Protein AF-A0A842TKR6-F1 (afdb_monomer_lite)

Secondary structure (DSSP, 8-state):
--HHHHHHHHHHHTHHHHHH-SSHHHHHHHHHHHHT-EEEEEE--SSS--EEEEEEETTEEEEEEESS-THHHHHHHHHHHHTT--SEEEEEEEES---HHHHHHHHHHHHHHT-EEEEEETTTTEEEEEPPP-

Foldseek 3Di:
DPLVVQLVCQCLVCLLVLLPDPFLLSVLVSSCVSSVWDAQDWDDDPVDDIATFGTDDPQETEQEAEQDDCVVVVVSQCCCCPVVVRHAYEYEYEHCDDDPVNVVVVLVCCQVVVYWYWYAHSPVSDIDTRDHDD

pLDDT: mean 93.04, std 8.37, range [45.38, 98.19]

Structure (mmCIF, N/CA/C/O backbone):
data_AF-A0A842TKR6-F1
#
_entry.id   AF-A0A842TKR6-F1
#
loop_
_atom_site.group_PDB
_atom_site.id
_atom_site.type_symbol
_atom_site.label_atom_id
_atom_site.label_alt_id
_atom_site.label_comp_id
_atom_site.label_asym_id
_atom_site.label_entity_id
_atom_site.label_seq_id
_atom_site.pdbx_PDB_ins_code
_atom_site.Cartn_x
_atom_site.Cartn_y
_atom_site.Cartn_z
_atom_site.occupancy
_atom_site.B_iso_or_equiv
_atom_site.auth_seq_id
_atom_site.auth_comp_id
_atom_site.auth_asym_id
_atom_site.auth_atom_id
_atom_site.pdbx_PDB_model_num
ATOM 1 N N . MET A 1 1 ? -17.762 -9.501 -5.737 1.00 46.72 1 MET A N 1
ATOM 2 C CA . MET A 1 1 ? -16.293 -9.420 -5.811 1.00 46.72 1 MET A CA 1
ATOM 3 C C . MET A 1 1 ? -15.805 -9.002 -4.455 1.00 46.72 1 MET A C 1
ATOM 5 O O . MET A 1 1 ? -16.179 -7.924 -3.994 1.00 46.72 1 MET A O 1
ATOM 9 N N . ASP A 1 2 ? -15.041 -9.873 -3.812 1.00 57.00 2 ASP A N 1
ATOM 10 C CA . ASP A 1 2 ? -14.377 -9.514 -2.570 1.00 57.00 2 ASP A CA 1
ATOM 11 C C . ASP A 1 2 ? -13.485 -8.304 -2.836 1.00 57.00 2 ASP A C 1
ATOM 13 O O . ASP A 1 2 ? -12.808 -8.221 -3.864 1.00 57.00 2 ASP A O 1
ATOM 17 N N . ASN A 1 3 ? -13.493 -7.337 -1.917 1.00 77.38 3 ASN A N 1
ATOM 18 C CA . ASN A 1 3 ? -12.758 -6.081 -2.084 1.00 77.38 3 ASN A CA 1
ATOM 19 C C . ASN A 1 3 ? -11.268 -6.310 -2.410 1.00 77.38 3 ASN A C 1
ATOM 21 O O . ASN A 1 3 ? -10.659 -5.467 -3.059 1.00 77.38 3 ASN A O 1
ATOM 25 N N . VAL A 1 4 ? -10.690 -7.457 -2.029 1.00 86.00 4 VAL A N 1
ATOM 26 C CA . VAL A 1 4 ? -9.300 -7.827 -2.341 1.00 86.00 4 VAL A CA 1
ATOM 27 C C . VAL A 1 4 ? -9.064 -8.094 -3.827 1.00 86.00 4 VAL A C 1
ATOM 29 O O . VAL A 1 4 ? -8.068 -7.607 -4.352 1.00 86.00 4 VAL A O 1
ATOM 32 N N . GLU A 1 5 ? -9.930 -8.847 -4.509 1.00 89.81 5 GLU A N 1
ATOM 33 C CA . GLU A 1 5 ? -9.755 -9.152 -5.940 1.00 89.81 5 GLU A CA 1
ATOM 34 C C . GLU A 1 5 ? -9.770 -7.862 -6.756 1.00 89.81 5 GLU A C 1
ATOM 36 O O . GLU A 1 5 ? -8.864 -7.606 -7.543 1.00 89.81 5 GLU A O 1
ATOM 41 N N . LYS A 1 6 ? -10.716 -6.972 -6.439 1.00 91.75 6 LYS A N 1
ATOM 42 C CA . LYS A 1 6 ? -10.791 -5.640 -7.042 1.00 91.75 6 LYS A CA 1
ATOM 43 C C . LYS A 1 6 ? -9.505 -4.830 -6.822 1.00 91.75 6 LYS A C 1
ATOM 45 O O . LYS A 1 6 ? -9.052 -4.147 -7.737 1.00 91.75 6 LYS A O 1
ATOM 50 N N . ILE A 1 7 ? -8.910 -4.884 -5.625 1.00 94.00 7 ILE A N 1
ATOM 51 C CA . ILE A 1 7 ? -7.628 -4.215 -5.342 1.00 94.00 7 ILE A CA 1
ATOM 52 C C . ILE A 1 7 ? -6.506 -4.819 -6.185 1.00 94.00 7 ILE A C 1
ATOM 54 O O . ILE A 1 7 ? -5.715 -4.069 -6.751 1.00 94.00 7 ILE A O 1
ATOM 58 N N . ILE A 1 8 ? -6.437 -6.149 -6.282 1.00 93.38 8 ILE A N 1
ATOM 59 C CA . ILE A 1 8 ? -5.436 -6.846 -7.096 1.00 93.38 8 ILE A CA 1
ATOM 60 C C . ILE A 1 8 ? -5.565 -6.421 -8.560 1.00 93.38 8 ILE A C 1
ATOM 62 O O . ILE A 1 8 ? -4.570 -6.006 -9.152 1.00 93.38 8 ILE A O 1
ATOM 66 N N . ASP A 1 9 ? -6.776 -6.452 -9.114 1.00 95.06 9 ASP A N 1
ATOM 67 C CA . ASP A 1 9 ? -7.046 -6.093 -10.506 1.00 95.06 9 ASP A CA 1
ATOM 68 C C . ASP A 1 9 ? -6.668 -4.643 -10.800 1.00 95.06 9 ASP A C 1
ATOM 70 O O . ASP A 1 9 ? -6.004 -4.357 -11.799 1.00 95.06 9 ASP A O 1
ATOM 74 N N . ILE A 1 10 ? -7.024 -3.718 -9.905 1.00 95.94 10 ILE A N 1
ATOM 75 C CA . ILE A 1 10 ? -6.659 -2.304 -10.026 1.00 95.94 10 ILE A CA 1
ATOM 76 C C . ILE A 1 10 ? -5.145 -2.124 -9.932 1.00 95.94 10 ILE A C 1
ATOM 78 O O . ILE A 1 10 ? -4.563 -1.414 -10.749 1.00 95.94 10 ILE A O 1
ATOM 82 N N . ILE A 1 11 ? -4.479 -2.767 -8.967 1.00 96.19 11 ILE A N 1
ATOM 83 C CA . ILE A 1 11 ? -3.031 -2.610 -8.817 1.00 96.19 11 ILE A CA 1
ATOM 84 C C . ILE A 1 11 ? -2.305 -3.174 -10.043 1.00 96.19 11 ILE A C 1
ATOM 86 O O . ILE A 1 11 ? -1.375 -2.548 -10.550 1.00 96.19 11 ILE A O 1
ATOM 90 N N . ASN A 1 12 ? -2.738 -4.338 -10.525 1.00 95.38 12 ASN A N 1
ATOM 91 C CA . ASN A 1 12 ? -2.134 -5.027 -11.656 1.00 95.38 12 ASN A CA 1
ATOM 92 C C . ASN A 1 12 ? -2.360 -4.278 -12.980 1.00 95.38 12 ASN A C 1
ATOM 94 O O . ASN A 1 12 ? -1.417 -4.095 -13.747 1.00 95.38 12 ASN A O 1
ATOM 98 N N . SER A 1 13 ? -3.577 -3.783 -13.226 1.00 96.44 13 SER A N 1
ATOM 99 C CA . SER A 1 13 ? -3.903 -2.997 -14.430 1.00 96.44 13 SER A CA 1
ATOM 100 C C . SER A 1 13 ? -3.256 -1.606 -14.449 1.00 96.44 13 SER A C 1
ATOM 102 O O . SER A 1 13 ? -3.054 -1.043 -15.522 1.00 96.44 13 SER A O 1
ATOM 104 N N . SER A 1 14 ? -2.865 -1.071 -13.288 1.00 97.31 14 SER A N 1
ATOM 105 C CA . SER A 1 14 ? -2.233 0.250 -13.152 1.00 97.31 14 SER A CA 1
ATOM 106 C C . SER A 1 14 ? -0.706 0.218 -13.024 1.00 97.31 14 SER A C 1
ATOM 108 O O . SER A 1 14 ? -0.101 1.258 -12.753 1.00 97.31 14 SER A O 1
ATOM 110 N N . VAL A 1 15 ? -0.052 -0.935 -13.219 1.00 97.56 15 VAL A N 1
ATOM 111 C CA . VAL A 1 15 ? 1.409 -1.084 -13.054 1.00 97.56 15 VAL A CA 1
ATOM 112 C C . VAL A 1 15 ? 2.198 -0.031 -13.834 1.00 97.56 15 VAL A C 1
ATOM 114 O O . VAL A 1 15 ? 3.090 0.604 -13.263 1.00 97.56 15 VAL A O 1
ATOM 117 N N . ASP A 1 16 ? 1.863 0.186 -15.106 1.00 97.19 16 ASP A N 1
ATOM 118 C CA . ASP A 1 16 ? 2.570 1.151 -15.953 1.00 97.19 16 ASP A CA 1
ATOM 119 C C . ASP A 1 16 ? 2.421 2.581 -15.429 1.00 97.19 16 ASP A C 1
ATOM 121 O O . ASP A 1 16 ? 3.414 3.296 -15.269 1.00 97.19 16 ASP A O 1
ATOM 125 N N . LEU A 1 17 ? 1.203 2.951 -15.037 1.00 97.06 17 LEU A N 1
ATOM 126 C CA . LEU A 1 17 ? 0.899 4.261 -14.474 1.00 97.06 17 LEU A CA 1
ATOM 127 C C . LEU A 1 17 ? 1.637 4.499 -13.142 1.00 97.06 17 LEU A C 1
ATOM 129 O O . LEU A 1 17 ? 2.182 5.579 -12.904 1.00 97.06 17 LEU A O 1
ATOM 133 N N . PHE A 1 18 ? 1.723 3.489 -12.270 1.00 97.94 18 PHE A N 1
ATOM 134 C CA . PHE A 1 18 ? 2.500 3.593 -11.030 1.00 97.94 18 PHE A CA 1
ATOM 135 C C . PHE A 1 18 ? 4.002 3.693 -11.279 1.00 97.94 18 PHE A C 1
ATOM 137 O O . PHE A 1 18 ? 4.707 4.370 -10.527 1.00 97.94 18 PHE A O 1
ATOM 144 N N . CYS A 1 19 ? 4.513 3.050 -12.331 1.00 97.31 19 CYS A N 1
ATOM 145 C CA . CYS A 1 19 ? 5.921 3.162 -12.696 1.00 97.31 19 CYS A CA 1
ATOM 146 C C . CYS A 1 19 ? 6.287 4.585 -13.139 1.00 97.31 19 CYS A C 1
ATOM 148 O O . CYS A 1 19 ? 7.416 5.016 -12.893 1.00 97.31 19 CYS A O 1
ATOM 150 N N . GLU A 1 20 ? 5.339 5.328 -13.708 1.00 96.94 20 GLU A N 1
ATOM 151 C CA . GLU A 1 20 ? 5.492 6.725 -14.138 1.00 96.94 20 GLU A CA 1
ATOM 152 C C . GLU A 1 20 ? 5.311 7.744 -13.003 1.00 96.94 20 GLU A C 1
ATOM 154 O O . GLU A 1 20 ? 5.726 8.901 -13.120 1.00 96.94 20 GLU A O 1
ATOM 159 N N . CYS A 1 21 ? 4.755 7.320 -11.866 1.00 97.81 21 CYS A N 1
ATOM 160 C CA . CYS A 1 21 ? 4.607 8.179 -10.700 1.00 97.81 21 CYS A CA 1
ATOM 161 C C . CYS A 1 21 ? 5.967 8.639 -10.148 1.00 97.81 21 CYS A C 1
ATOM 163 O O . CYS A 1 21 ? 6.951 7.898 -10.099 1.00 97.81 21 CYS A O 1
ATOM 165 N N . LYS A 1 22 ? 6.002 9.885 -9.676 1.00 96.25 22 LYS A N 1
ATOM 166 C CA . LYS A 1 22 ? 7.157 10.555 -9.067 1.00 96.25 22 LYS A CA 1
ATOM 167 C C . LYS A 1 22 ? 7.168 10.452 -7.539 1.00 96.25 22 LYS A C 1
ATOM 169 O O . LYS A 1 22 ? 8.188 10.771 -6.932 1.00 96.25 22 LYS A O 1
ATOM 174 N N . GLY A 1 23 ? 6.077 9.999 -6.917 1.00 96.62 23 GLY A N 1
ATOM 175 C CA . GLY A 1 23 ? 5.993 9.839 -5.464 1.00 96.62 23 GLY A CA 1
ATOM 176 C C . GLY A 1 23 ? 4.686 9.227 -4.957 1.00 96.62 23 GLY A C 1
ATOM 177 O O . GLY A 1 23 ? 3.741 9.025 -5.722 1.00 96.62 23 GLY A O 1
ATOM 178 N N . GLU A 1 24 ? 4.636 8.990 -3.640 1.00 96.88 24 GLU A N 1
ATOM 179 C CA . GLU A 1 24 ? 3.517 8.352 -2.912 1.00 96.88 24 GLU A CA 1
ATOM 180 C C . GLU A 1 24 ? 2.188 9.063 -3.189 1.00 96.88 24 GLU A C 1
ATOM 182 O O . GLU A 1 24 ? 1.201 8.421 -3.530 1.00 96.88 24 GLU A O 1
ATOM 187 N N . LYS A 1 25 ? 2.190 10.404 -3.174 1.00 97.81 25 LYS A N 1
ATOM 188 C CA . LYS A 1 25 ? 1.002 11.242 -3.405 1.00 97.81 25 LYS A CA 1
ATOM 189 C C . LYS A 1 25 ? 0.261 10.928 -4.709 1.00 97.81 25 LYS A C 1
ATOM 191 O O . LYS A 1 25 ? -0.967 10.951 -4.727 1.00 97.81 25 LYS A O 1
ATOM 196 N N . GLN A 1 26 ? 0.978 10.641 -5.796 1.00 98.19 26 GLN A N 1
ATOM 197 C CA . GLN A 1 26 ? 0.340 10.314 -7.076 1.00 98.19 26 GLN A CA 1
ATOM 198 C C . GLN A 1 26 ? -0.283 8.918 -7.043 1.00 98.19 26 GLN A C 1
ATOM 200 O O . GLN A 1 26 ? -1.432 8.762 -7.446 1.00 98.19 26 GLN A O 1
ATOM 205 N N . ILE A 1 27 ? 0.437 7.939 -6.490 1.00 98.19 27 ILE A N 1
ATOM 206 C CA . ILE A 1 27 ? -0.033 6.555 -6.350 1.00 98.19 27 ILE A CA 1
ATOM 207 C C . ILE A 1 27 ? -1.284 6.505 -5.462 1.00 98.19 27 ILE A C 1
ATOM 209 O O . ILE A 1 27 ? -2.282 5.905 -5.850 1.00 98.19 27 ILE A O 1
ATOM 213 N N . GLN A 1 28 ? -1.258 7.205 -4.324 1.00 98.12 28 GLN A N 1
ATOM 214 C CA . GLN A 1 28 ? -2.394 7.371 -3.411 1.00 98.12 28 GLN A CA 1
ATOM 215 C C . GLN A 1 28 ? -3.640 7.882 -4.147 1.00 98.12 28 GLN A C 1
ATOM 217 O O . GLN A 1 28 ? -4.710 7.287 -4.050 1.00 98.12 28 GLN A O 1
ATOM 222 N N . ASN A 1 29 ? -3.498 8.959 -4.928 1.00 98.19 29 ASN A N 1
ATOM 223 C CA . ASN A 1 29 ? -4.617 9.562 -5.654 1.00 98.19 29 ASN A CA 1
ATOM 224 C C . ASN A 1 29 ? -5.165 8.6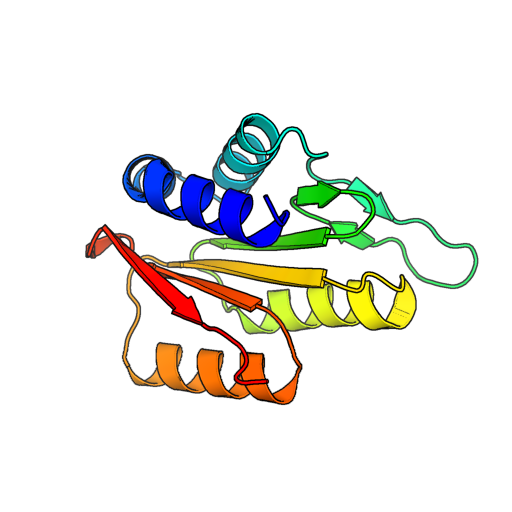39 -6.759 1.00 98.19 29 ASN A C 1
ATOM 226 O O . ASN A 1 29 ? -6.377 8.576 -6.953 1.00 98.19 29 ASN A O 1
ATOM 230 N N . ILE A 1 30 ? -4.290 7.932 -7.486 1.00 97.75 30 ILE A N 1
ATOM 231 C CA . ILE A 1 30 ? -4.693 6.972 -8.526 1.00 97.75 30 ILE A CA 1
ATOM 232 C C . ILE A 1 30 ? -5.499 5.835 -7.899 1.00 97.75 30 ILE A C 1
ATOM 234 O O . ILE A 1 30 ? -6.613 5.563 -8.344 1.00 97.75 30 ILE A O 1
ATOM 238 N N . LEU A 1 31 ? -4.966 5.217 -6.841 1.00 97.25 31 LEU A N 1
ATOM 239 C CA . LEU A 1 31 ? -5.629 4.108 -6.160 1.00 97.25 31 LEU A CA 1
ATOM 240 C C . LEU A 1 31 ? -6.965 4.528 -5.563 1.00 97.25 31 LEU A C 1
ATOM 242 O O . LEU A 1 31 ? -7.967 3.868 -5.813 1.00 97.25 31 LEU A O 1
ATOM 246 N N . SER A 1 32 ? -7.001 5.646 -4.838 1.00 96.94 32 SER A N 1
ATOM 247 C CA . SER A 1 32 ? -8.241 6.195 -4.284 1.00 96.94 32 SER A CA 1
ATOM 248 C C . SER A 1 32 ? -9.302 6.400 -5.367 1.00 96.94 32 SER A C 1
ATOM 250 O O . SER A 1 32 ? -10.430 5.932 -5.207 1.00 96.94 32 SER A O 1
ATOM 252 N N . ARG A 1 33 ? -8.939 7.004 -6.507 1.00 96.88 33 ARG A N 1
ATOM 253 C CA . ARG A 1 33 ? -9.874 7.239 -7.615 1.00 96.88 33 ARG A CA 1
ATOM 254 C C . ARG A 1 33 ? -10.376 5.940 -8.246 1.00 96.88 33 ARG A C 1
ATOM 256 O O . ARG A 1 33 ? -11.562 5.840 -8.535 1.00 96.88 33 ARG A O 1
ATOM 263 N N . GLN A 1 34 ? -9.500 4.963 -8.472 1.00 95.81 34 GLN A N 1
ATOM 264 C CA . GLN A 1 34 ? -9.878 3.689 -9.095 1.00 95.81 34 GLN A CA 1
ATOM 265 C C . GLN A 1 34 ? -10.704 2.801 -8.154 1.00 95.81 34 GLN A C 1
ATOM 267 O O . GLN A 1 34 ? -11.613 2.096 -8.593 1.00 95.81 34 GLN A O 1
ATOM 272 N N . LEU A 1 35 ? -10.419 2.850 -6.852 1.00 94.69 35 LEU A N 1
ATOM 273 C CA . LEU A 1 35 ? -11.138 2.081 -5.840 1.00 94.69 35 LEU A CA 1
ATOM 274 C C . LEU A 1 35 ? -12.456 2.744 -5.415 1.00 94.69 35 LEU A C 1
ATOM 276 O O . LEU A 1 35 ? -13.375 2.030 -5.005 1.00 94.69 35 LEU A O 1
ATOM 280 N N . GLY A 1 36 ? -12.558 4.072 -5.541 1.00 95.44 36 GLY A N 1
ATOM 281 C CA . GLY A 1 36 ? -13.636 4.878 -4.963 1.00 95.44 36 GLY A CA 1
ATOM 282 C C . GLY A 1 36 ? -13.483 5.046 -3.449 1.00 95.44 36 GLY A C 1
ATOM 283 O O . GLY A 1 36 ? -14.474 5.024 -2.727 1.00 95.44 36 GLY A O 1
ATOM 284 N N . TRP A 1 37 ? -12.243 5.098 -2.958 1.00 96.25 37 TRP A N 1
ATOM 285 C CA . TRP A 1 37 ? -11.898 5.119 -1.531 1.00 96.25 37 TRP A CA 1
ATOM 286 C C . TRP A 1 37 ? -11.377 6.489 -1.109 1.00 96.25 37 TRP A C 1
ATOM 288 O O . TRP A 1 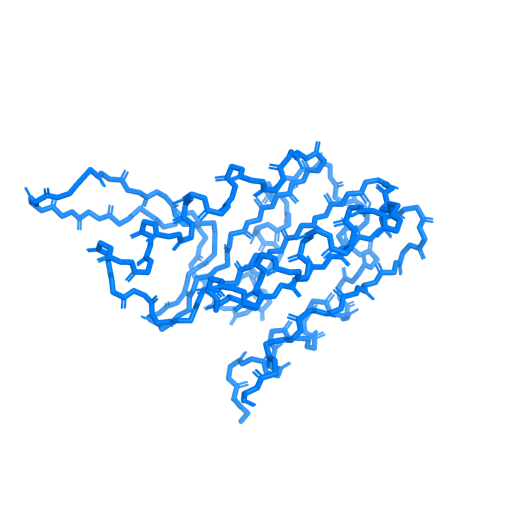37 ? -10.933 7.278 -1.942 1.00 96.25 37 TRP A O 1
ATOM 298 N N . GLU A 1 38 ? -11.389 6.766 0.190 1.00 96.62 38 GLU A N 1
ATOM 299 C CA . GLU A 1 38 ? -10.834 8.004 0.733 1.00 96.62 38 GLU A CA 1
ATOM 300 C C . GLU A 1 38 ? -9.301 7.987 0.649 1.00 96.62 38 GLU A C 1
ATOM 302 O O . GLU A 1 38 ? -8.672 6.934 0.768 1.00 96.62 38 GLU A O 1
ATOM 307 N N . VAL A 1 39 ? -8.693 9.156 0.443 1.00 97.44 39 VAL A N 1
ATOM 308 C CA . VAL A 1 39 ? -7.236 9.337 0.359 1.00 97.44 39 VAL A CA 1
ATOM 309 C C . VAL A 1 39 ? -6.753 10.209 1.513 1.00 97.44 39 VAL A C 1
ATOM 311 O O . VAL A 1 39 ? -7.385 11.224 1.797 1.00 97.44 39 VAL A O 1
ATOM 314 N N . ARG A 1 40 ? -5.631 9.845 2.150 1.00 95.69 40 ARG A N 1
ATOM 315 C CA . ARG A 1 40 ? -5.042 10.552 3.310 1.00 95.69 40 ARG A CA 1
ATOM 316 C C . ARG A 1 40 ? -6.065 10.817 4.418 1.00 95.69 40 ARG A C 1
ATOM 318 O O . ARG A 1 40 ? -6.238 11.947 4.871 1.00 95.69 40 ARG A O 1
ATOM 325 N N . ARG A 1 41 ? -6.791 9.775 4.823 1.00 95.38 41 ARG A N 1
ATOM 326 C CA . ARG A 1 41 ? -7.764 9.880 5.912 1.00 95.38 41 ARG A CA 1
ATOM 327 C C . ARG A 1 41 ? -7.028 9.911 7.245 1.00 95.38 41 ARG A C 1
ATOM 329 O O . ARG A 1 41 ? -6.294 8.979 7.557 1.00 95.38 41 ARG A O 1
ATOM 336 N N . THR A 1 42 ? -7.291 10.921 8.063 1.00 96.12 42 THR A N 1
ATOM 337 C CA . THR A 1 42 ? -6.821 10.946 9.452 1.00 96.12 42 THR A CA 1
ATOM 338 C C . THR A 1 42 ? -7.812 10.218 10.347 1.00 96.12 42 THR A C 1
ATOM 340 O O . THR A 1 42 ? -8.985 10.584 10.420 1.00 96.12 42 THR A O 1
ATOM 343 N N . LEU A 1 43 ? -7.345 9.185 11.038 1.00 93.62 43 LEU A N 1
ATOM 344 C CA . LEU A 1 43 ? -8.069 8.569 12.135 1.00 93.62 43 LEU A CA 1
ATOM 345 C C . LEU A 1 43 ? -7.811 9.337 13.424 1.00 93.62 43 LEU A C 1
A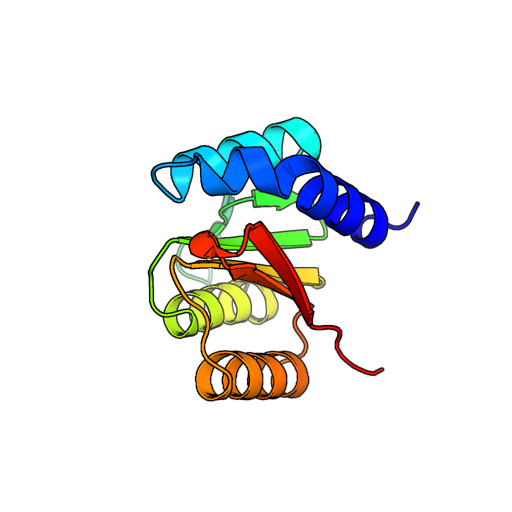TOM 347 O O . LEU A 1 43 ? -6.668 9.633 13.777 1.00 93.62 43 LEU A O 1
ATOM 351 N N . GLU A 1 44 ? -8.890 9.614 14.142 1.00 95.19 44 GLU A N 1
ATOM 352 C CA . GLU A 1 44 ? -8.865 10.318 15.416 1.00 95.19 44 GLU A CA 1
ATOM 353 C C . GLU A 1 44 ? -9.435 9.423 16.515 1.00 95.19 44 GLU A C 1
ATOM 355 O O . GLU A 1 44 ? -10.272 8.555 16.270 1.00 95.19 44 GLU A O 1
ATOM 360 N N . SER A 1 45 ? -8.919 9.595 17.726 1.00 94.25 45 SER A N 1
ATOM 361 C CA . SER A 1 45 ? -9.336 8.867 18.919 1.00 94.25 45 SER A CA 1
ATOM 362 C C . SER A 1 45 ? -9.076 9.748 20.131 1.00 94.25 45 SER A C 1
ATOM 364 O O . SER A 1 45 ? -8.100 10.495 20.154 1.00 94.25 45 SER A O 1
ATOM 366 N N . GLU A 1 46 ? -9.915 9.631 21.155 1.00 96.00 46 GLU A N 1
ATOM 367 C CA . GLU A 1 46 ? -9.659 10.260 22.455 1.00 96.00 46 GLU A CA 1
ATOM 368 C C . GLU A 1 46 ? -8.504 9.574 23.204 1.00 96.00 46 GLU A C 1
ATOM 370 O O . GLU A 1 46 ? -7.860 10.182 24.054 1.00 96.00 46 GLU A O 1
ATOM 375 N N . LYS A 1 47 ? -8.222 8.303 22.883 1.00 96.62 47 LYS A N 1
ATOM 376 C CA . LYS A 1 47 ? -7.250 7.456 23.591 1.00 96.62 47 LYS A CA 1
ATOM 377 C C . LYS A 1 47 ? -5.898 7.341 22.883 1.00 96.62 47 LYS A C 1
ATOM 379 O O . LYS A 1 47 ? -4.886 7.103 23.539 1.00 96.62 47 LYS A O 1
ATOM 384 N N . TYR A 1 48 ? -5.877 7.451 21.556 1.00 95.25 48 TYR A N 1
ATOM 385 C CA . TYR A 1 48 ? -4.703 7.171 20.723 1.00 95.25 48 TYR A CA 1
ATOM 386 C C . TYR A 1 48 ? -4.305 8.388 19.878 1.00 95.25 48 TYR A C 1
ATOM 388 O O . TYR A 1 48 ? -5.172 9.182 19.510 1.00 95.25 48 TYR A O 1
ATOM 396 N N . PRO A 1 49 ? -3.008 8.551 19.550 1.00 91.25 49 PRO A N 1
ATOM 397 C CA . PRO A 1 49 ? -2.553 9.656 18.711 1.00 91.25 49 PRO A CA 1
ATOM 398 C C . PRO A 1 49 ? -3.139 9.557 17.304 1.00 91.25 49 PRO A C 1
ATOM 400 O O . PRO A 1 49 ? -3.315 8.455 16.797 1.00 91.25 49 PRO A O 1
ATOM 403 N N . LYS A 1 50 ? -3.363 10.705 16.652 1.00 94.75 50 LYS A N 1
ATOM 404 C CA . LYS A 1 50 ? -3.871 10.763 15.273 1.00 94.75 50 LYS A CA 1
ATOM 405 C C . LYS A 1 50 ? -2.968 9.997 14.306 1.00 94.75 50 LYS A C 1
ATOM 407 O O . LYS A 1 50 ? -1.743 10.107 14.375 1.00 94.75 50 LYS A O 1
ATOM 412 N N . VAL A 1 51 ? -3.580 9.274 13.372 1.00 93.81 51 VAL A N 1
ATOM 413 C CA . VAL A 1 51 ? -2.874 8.462 12.369 1.00 93.81 51 VAL A CA 1
ATOM 414 C C . VAL A 1 51 ? -3.445 8.747 10.994 1.00 93.81 51 VAL A C 1
ATOM 416 O O . VAL A 1 51 ? -4.643 8.599 10.782 1.00 93.81 51 VAL A O 1
ATOM 419 N N . GLU A 1 52 ? -2.591 9.128 10.051 1.00 95.56 52 GLU A N 1
ATOM 420 C CA . GLU A 1 52 ? -2.975 9.239 8.644 1.00 95.56 52 GLU A CA 1
ATOM 421 C C . GLU A 1 52 ? -2.909 7.865 7.965 1.00 95.56 52 GLU A C 1
ATOM 423 O O . GLU A 1 52 ? -1.961 7.102 8.170 1.00 95.56 52 GLU A O 1
ATOM 428 N N . ILE A 1 53 ? -3.926 7.566 7.159 1.00 95.56 53 ILE A N 1
ATOM 429 C CA . ILE A 1 53 ? -4.004 6.403 6.281 1.00 95.56 53 ILE A CA 1
ATOM 430 C C . ILE A 1 53 ? -3.996 6.880 4.838 1.00 95.56 53 ILE A C 1
ATOM 432 O O . ILE A 1 53 ? -4.857 7.654 4.419 1.00 95.56 53 ILE A O 1
ATOM 436 N N . ASP A 1 54 ? -3.061 6.346 4.064 1.00 97.56 54 ASP A N 1
ATOM 437 C CA . ASP A 1 54 ? -2.844 6.699 2.667 1.00 97.56 54 ASP A CA 1
ATOM 438 C C . ASP A 1 54 ? -4.083 6.502 1.782 1.00 97.56 54 ASP A C 1
ATOM 440 O O . ASP A 1 54 ? -4.492 7.438 1.089 1.00 97.56 54 ASP A O 1
ATOM 444 N N . VAL A 1 55 ? -4.689 5.310 1.806 1.00 97.62 55 VAL A N 1
ATOM 445 C CA . VAL A 1 55 ? -5.966 5.019 1.133 1.00 97.62 55 VAL A CA 1
ATOM 446 C C . VAL A 1 55 ? -6.830 4.145 2.039 1.00 97.62 55 VAL A C 1
ATOM 448 O O . VAL A 1 55 ? -6.360 3.128 2.551 1.00 97.62 55 VAL A O 1
ATOM 451 N N . PHE A 1 56 ? -8.090 4.526 2.238 1.00 96.31 56 PHE A N 1
ATOM 452 C CA . PHE A 1 56 ? -8.955 3.914 3.244 1.00 96.31 56 PHE A CA 1
ATOM 453 C C . PHE A 1 56 ? -10.385 3.686 2.755 1.00 96.31 56 PHE A C 1
ATOM 455 O O . PHE A 1 56 ? -11.005 4.555 2.139 1.00 96.31 56 PHE A O 1
ATOM 462 N N . ASN A 1 57 ? -10.943 2.541 3.137 1.00 92.88 57 ASN A N 1
ATOM 463 C CA . ASN A 1 57 ? -12.381 2.362 3.273 1.00 92.88 57 ASN A CA 1
ATOM 464 C C . ASN A 1 57 ? -12.691 1.717 4.630 1.00 92.88 57 ASN A C 1
ATOM 466 O O . ASN A 1 57 ? -11.794 1.217 5.298 1.00 92.88 57 ASN A O 1
ATOM 470 N N . LYS A 1 58 ? -13.975 1.660 4.999 1.00 87.31 58 LYS A N 1
ATOM 471 C CA . LYS A 1 58 ? -14.464 1.138 6.288 1.00 87.31 58 LYS A CA 1
ATOM 472 C C . LYS A 1 58 ? -13.735 -0.114 6.816 1.00 87.31 58 LYS A C 1
ATOM 474 O O . LYS A 1 58 ? -13.530 -0.200 8.020 1.00 87.31 58 LYS A O 1
ATOM 479 N N . ASN A 1 59 ? -13.353 -1.050 5.942 1.00 88.75 59 ASN A N 1
ATOM 480 C CA . ASN A 1 59 ? -12.792 -2.347 6.331 1.00 88.75 59 ASN A CA 1
ATOM 481 C C . ASN A 1 59 ? -11.328 -2.546 5.905 1.00 88.75 59 ASN A C 1
ATOM 483 O O . ASN A 1 59 ? -10.723 -3.539 6.313 1.00 88.75 59 ASN A O 1
ATOM 487 N N . TYR A 1 60 ? -10.778 -1.661 5.070 1.00 94.69 60 TYR A N 1
ATOM 488 C CA . TYR A 1 60 ? -9.468 -1.810 4.443 1.00 94.69 60 TYR A CA 1
ATOM 489 C C . TYR A 1 60 ? -8.632 -0.543 4.568 1.00 94.69 60 TYR A C 1
ATOM 491 O O . TYR A 1 60 ? -9.104 0.564 4.302 1.00 94.69 60 TYR A O 1
ATOM 499 N N . SER A 1 61 ? -7.346 -0.728 4.835 1.00 95.88 61 SER A N 1
ATOM 500 C CA . SER A 1 61 ? -6.341 0.311 4.653 1.00 95.88 61 SER A CA 1
ATOM 501 C C . SER A 1 61 ? -5.232 -0.155 3.722 1.00 95.88 61 SER A C 1
ATOM 503 O O . SER A 1 61 ? -4.807 -1.312 3.747 1.00 95.88 61 SER A O 1
ATOM 505 N N . ILE A 1 62 ? -4.760 0.763 2.884 1.00 97.12 62 ILE A N 1
ATOM 506 C CA . ILE A 1 62 ? -3.585 0.568 2.041 1.00 97.12 62 ILE A CA 1
ATOM 507 C C . ILE A 1 62 ? -2.569 1.620 2.449 1.00 97.12 62 ILE A C 1
ATOM 509 O O . ILE A 1 62 ? -2.806 2.807 2.249 1.00 97.12 62 ILE A O 1
ATOM 513 N N . GLU A 1 63 ? -1.442 1.174 2.989 1.00 97.56 63 GLU A N 1
ATOM 514 C CA . GLU A 1 63 ? -0.261 1.997 3.225 1.00 97.56 63 GLU A CA 1
ATOM 515 C C . GLU A 1 63 ? 0.651 1.925 2.002 1.00 97.56 63 GLU A C 1
ATOM 517 O O . GLU A 1 63 ? 0.943 0.831 1.506 1.00 97.56 63 GLU A O 1
ATOM 522 N N . ILE A 1 64 ? 1.123 3.070 1.509 1.00 97.88 64 ILE A N 1
ATOM 523 C CA . ILE A 1 64 ? 1.959 3.135 0.315 1.00 97.88 64 ILE A CA 1
ATOM 524 C C . ILE A 1 64 ? 3.359 3.587 0.705 1.00 97.88 64 ILE A C 1
ATOM 526 O O . ILE A 1 64 ? 3.566 4.543 1.449 1.00 97.88 64 ILE A O 1
ATOM 530 N N . LYS A 1 65 ? 4.360 2.893 0.165 1.00 96.81 65 LYS A N 1
ATOM 531 C CA . LYS A 1 65 ? 5.757 3.323 0.244 1.00 96.81 65 LYS A CA 1
ATOM 532 C C . LYS A 1 65 ? 6.320 3.484 -1.154 1.00 96.81 65 LYS A C 1
ATOM 534 O O . LYS A 1 65 ? 6.144 2.607 -1.992 1.00 96.81 65 LYS A O 1
ATOM 539 N N . TYR A 1 66 ? 7.005 4.590 -1.417 1.00 96.81 66 TYR A N 1
ATOM 540 C CA . TYR A 1 66 ? 7.667 4.844 -2.698 1.00 96.81 66 TYR A CA 1
ATOM 541 C C . TYR A 1 66 ? 9.157 5.080 -2.482 1.00 96.81 66 TYR A C 1
ATOM 543 O O . TYR A 1 66 ? 9.548 6.076 -1.877 1.00 96.81 66 TYR A O 1
ATOM 551 N N . ASN A 1 67 ? 9.999 4.177 -2.994 1.00 93.75 67 ASN A N 1
ATOM 552 C CA . ASN A 1 67 ? 11.463 4.234 -2.872 1.00 93.75 67 ASN A CA 1
ATOM 553 C C . ASN A 1 67 ? 11.963 4.460 -1.431 1.00 93.75 67 ASN A C 1
ATOM 555 O O . ASN A 1 67 ? 13.020 5.050 -1.206 1.00 93.75 67 ASN A O 1
ATOM 559 N N . ARG A 1 68 ? 11.191 3.999 -0.443 1.00 88.94 68 ARG A N 1
ATOM 560 C CA . ARG A 1 68 ? 11.478 4.129 0.988 1.00 88.94 68 ARG A CA 1
ATOM 561 C C . ARG A 1 68 ? 11.637 2.752 1.616 1.00 88.94 68 ARG A C 1
ATOM 563 O O . ARG A 1 68 ? 11.273 1.731 1.046 1.00 88.94 68 ARG A O 1
ATOM 570 N N . LYS A 1 69 ? 12.199 2.699 2.823 1.00 87.75 69 LYS A N 1
ATOM 571 C CA . LYS A 1 69 ? 12.261 1.444 3.581 1.00 87.75 69 LYS A CA 1
ATOM 572 C C . LYS A 1 69 ? 10.842 1.040 3.994 1.00 87.75 69 LYS A C 1
ATOM 574 O O . LYS A 1 69 ? 10.160 1.812 4.654 1.00 87.75 69 LYS A O 1
ATOM 579 N N . TYR A 1 70 ? 10.424 -0.176 3.661 1.00 85.50 70 TYR A N 1
ATOM 580 C CA . TYR A 1 70 ? 9.078 -0.678 3.966 1.00 85.50 70 TYR A CA 1
ATOM 581 C C . TYR A 1 70 ? 8.799 -0.862 5.466 1.00 85.50 70 TYR A C 1
ATOM 583 O O . TYR A 1 70 ? 7.644 -0.808 5.872 1.00 85.50 70 TYR A O 1
ATOM 591 N N . TYR A 1 71 ? 9.838 -1.029 6.297 1.00 85.50 71 TYR A N 1
ATOM 592 C CA . TYR A 1 71 ? 9.689 -1.207 7.747 1.00 85.50 71 TYR A CA 1
ATOM 593 C C . TYR A 1 71 ? 8.966 -0.035 8.427 1.00 85.50 71 TYR A C 1
ATOM 595 O O . TYR A 1 71 ? 8.273 -0.244 9.415 1.00 85.50 71 TYR A O 1
ATOM 603 N N . SER A 1 72 ? 9.077 1.191 7.893 1.00 84.75 72 SER A N 1
ATOM 604 C CA . SER A 1 72 ? 8.310 2.324 8.426 1.00 84.75 72 SER A CA 1
ATOM 605 C C . SER A 1 72 ? 6.812 2.188 8.145 1.00 84.75 72 SER A C 1
ATOM 607 O O . SER A 1 72 ? 6.004 2.529 9.003 1.00 84.75 72 SER A O 1
ATOM 609 N N . GLY A 1 73 ? 6.444 1.633 6.986 1.00 88.69 73 GLY A N 1
ATOM 610 C CA . GLY A 1 73 ? 5.053 1.333 6.645 1.00 88.69 73 GLY A CA 1
ATOM 611 C C . GLY A 1 73 ? 4.460 0.229 7.513 1.00 88.69 73 GLY A C 1
ATOM 612 O O . GLY A 1 73 ? 3.295 0.306 7.881 1.00 88.69 73 GLY A O 1
ATOM 613 N N . ILE A 1 74 ? 5.270 -0.755 7.921 1.00 91.81 74 ILE A N 1
ATOM 614 C CA . ILE A 1 74 ? 4.822 -1.814 8.838 1.00 91.81 74 ILE A CA 1
ATOM 615 C C . ILE A 1 74 ? 4.330 -1.218 10.161 1.00 91.81 74 ILE A C 1
ATOM 617 O O . ILE A 1 74 ? 3.249 -1.576 10.617 1.00 91.81 74 ILE A O 1
ATOM 621 N N . ASN A 1 75 ? 5.070 -0.275 10.751 1.00 91.56 75 ASN A N 1
ATOM 622 C CA . ASN A 1 75 ? 4.654 0.354 12.008 1.00 91.56 75 ASN A CA 1
ATOM 623 C C . ASN A 1 75 ? 3.298 1.068 11.873 1.00 91.56 75 ASN A C 1
ATOM 625 O O . ASN A 1 75 ? 2.460 0.953 12.764 1.00 91.56 75 ASN A O 1
ATOM 629 N N . GLN A 1 76 ? 3.058 1.758 10.753 1.00 92.62 76 GLN A N 1
ATOM 630 C CA . GLN A 1 76 ? 1.770 2.409 10.488 1.00 92.62 76 GLN A CA 1
ATOM 631 C C . GLN A 1 76 ? 0.637 1.387 10.347 1.00 92.62 76 GLN A C 1
ATOM 633 O O . GLN A 1 76 ? -0.415 1.564 10.956 1.00 92.62 76 GLN A O 1
ATOM 638 N N . LEU A 1 77 ? 0.864 0.282 9.631 1.00 94.38 77 LEU A N 1
ATOM 639 C CA . LEU A 1 77 ? -0.133 -0.782 9.500 1.00 94.38 77 LEU A CA 1
ATOM 640 C C . LEU A 1 77 ? -0.472 -1.451 10.835 1.00 94.38 77 LEU A C 1
ATOM 642 O O . LEU A 1 77 ? -1.638 -1.725 11.106 1.00 94.38 77 LEU A O 1
ATOM 646 N N . LEU A 1 78 ? 0.525 -1.688 11.688 1.00 94.12 78 LEU A N 1
ATOM 647 C CA . LEU A 1 78 ? 0.302 -2.253 13.019 1.00 94.12 78 LEU A CA 1
ATOM 648 C C . LEU A 1 78 ? -0.543 -1.327 13.893 1.00 94.12 78 LEU A C 1
ATOM 650 O O . LEU A 1 78 ? -1.466 -1.787 14.560 1.00 94.12 78 LEU A O 1
ATOM 654 N N . ILE A 1 79 ? -0.271 -0.022 13.849 1.00 94.38 79 ILE A N 1
ATOM 655 C CA . ILE A 1 79 ? -1.070 0.980 14.558 1.00 94.38 79 ILE A CA 1
ATOM 6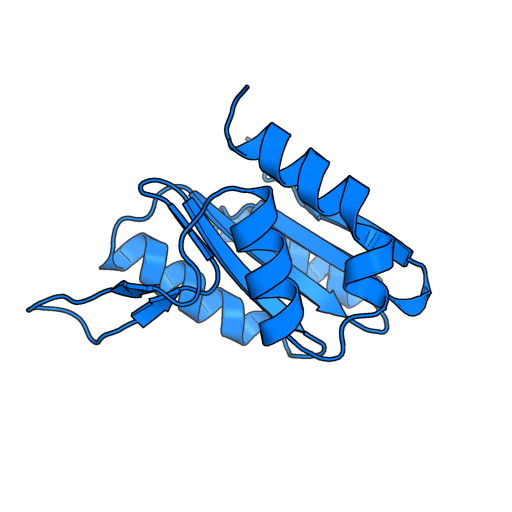56 C C . ILE A 1 79 ? -2.523 0.964 14.058 1.00 94.38 79 ILE A C 1
ATOM 658 O O . ILE A 1 79 ? -3.450 0.913 14.867 1.00 94.38 79 ILE A O 1
ATOM 662 N N . GLN A 1 80 ? -2.728 0.951 12.738 1.00 94.19 80 GLN A N 1
ATOM 663 C CA . GLN A 1 80 ? -4.056 0.884 12.119 1.00 94.19 80 GLN A CA 1
ATOM 664 C C . GLN A 1 80 ? -4.823 -0.381 12.547 1.00 94.19 80 GLN A C 1
ATOM 666 O O . GLN A 1 80 ? -5.996 -0.303 12.914 1.00 94.19 80 GLN A O 1
ATOM 671 N N . LYS A 1 81 ? -4.157 -1.541 12.564 1.00 93.88 81 LYS A N 1
ATOM 672 C CA . LYS A 1 81 ? -4.771 -2.820 12.943 1.00 93.88 81 LYS A CA 1
ATOM 673 C C . LYS A 1 81 ? -5.081 -2.910 14.433 1.00 93.88 81 LYS A C 1
ATOM 675 O O . LYS A 1 81 ? -6.196 -3.253 14.802 1.00 93.88 81 LYS A O 1
ATOM 680 N N . TRP A 1 82 ? -4.108 -2.621 15.293 1.00 94.50 82 TRP A N 1
ATOM 681 C CA . TRP A 1 82 ? -4.210 -2.918 16.725 1.00 94.50 82 TRP A CA 1
ATOM 682 C C . TRP A 1 82 ? -4.811 -1.795 17.562 1.00 94.50 82 TRP A C 1
ATOM 684 O O . TRP A 1 82 ? -5.438 -2.080 18.577 1.00 94.50 82 TRP A O 1
ATOM 694 N N . LEU A 1 83 ? -4.619 -0.529 17.177 1.00 95.00 83 LEU A N 1
ATOM 695 C CA . LEU A 1 83 ? -5.173 0.604 17.931 1.00 95.00 83 LEU A CA 1
ATOM 696 C C . LEU A 1 83 ? -6.508 1.081 17.356 1.00 95.00 83 LEU A C 1
ATOM 698 O O . LEU A 1 83 ? -7.363 1.552 18.101 1.00 95.00 83 LEU A O 1
ATOM 702 N N . TYR A 1 84 ? -6.691 0.939 16.042 1.00 93.81 84 TYR A N 1
ATOM 703 C CA . TYR A 1 84 ? -7.872 1.423 15.325 1.00 93.81 84 TYR A CA 1
ATOM 704 C C . TYR A 1 84 ? -8.769 0.308 14.766 1.00 93.81 84 TYR A C 1
ATOM 706 O O . TYR A 1 84 ? -9.763 0.610 14.110 1.00 93.81 84 TYR A O 1
ATOM 714 N N . ASN A 1 85 ? -8.466 -0.961 15.064 1.00 92.75 85 ASN A N 1
ATOM 715 C CA . ASN A 1 85 ? -9.264 -2.136 14.691 1.00 92.75 85 ASN A CA 1
ATOM 716 C C . ASN A 1 85 ? -9.534 -2.267 13.181 1.00 92.75 85 ASN A C 1
ATOM 718 O O . ASN A 1 85 ? -10.589 -2.751 12.772 1.00 92.75 85 ASN A O 1
ATOM 722 N N . ILE A 1 86 ? -8.589 -1.848 12.336 1.00 93.00 86 ILE A N 1
ATOM 723 C CA . ILE A 1 86 ? -8.686 -2.086 10.893 1.00 93.00 86 ILE A CA 1
ATOM 724 C C . ILE A 1 86 ? -8.266 -3.523 10.599 1.00 93.00 86 ILE A C 1
ATOM 726 O O . ILE A 1 86 ? -7.094 -3.880 10.705 1.00 93.00 86 ILE A O 1
ATOM 730 N N . GLU A 1 87 ? -9.229 -4.346 10.201 1.00 89.81 87 GLU A N 1
ATOM 731 C CA . GLU A 1 87 ? -9.009 -5.775 9.974 1.00 89.81 87 GLU A CA 1
ATOM 732 C C . GLU A 1 87 ? -8.087 -6.045 8.778 1.00 89.81 87 GLU A C 1
ATOM 734 O O . GLU A 1 87 ? -7.140 -6.831 8.877 1.00 89.81 87 GLU A O 1
ATOM 739 N N . ASN A 1 88 ? -8.343 -5.380 7.646 1.00 93.19 88 ASN A N 1
ATOM 740 C CA . ASN A 1 88 ? -7.669 -5.679 6.388 1.00 93.19 88 ASN A CA 1
ATOM 741 C C . ASN A 1 88 ? -6.613 -4.625 6.053 1.00 93.19 88 ASN A C 1
ATOM 743 O O . ASN A 1 88 ? -6.877 -3.639 5.365 1.00 93.19 88 ASN A O 1
ATOM 747 N N . ILE A 1 89 ? -5.393 -4.872 6.514 1.00 94.81 89 ILE A N 1
ATOM 748 C CA . ILE A 1 89 ? -4.234 -4.017 6.253 1.00 94.81 89 ILE A CA 1
ATOM 749 C C . ILE A 1 89 ? -3.430 -4.493 5.034 1.00 94.81 89 ILE A C 1
ATOM 751 O O . ILE A 1 89 ? -3.111 -5.681 4.894 1.00 94.81 89 ILE A O 1
ATOM 755 N N . ILE A 1 90 ? -3.082 -3.555 4.150 1.00 96.19 90 ILE A N 1
ATOM 756 C CA . ILE A 1 90 ? -2.325 -3.804 2.919 1.00 96.19 90 ILE A CA 1
ATOM 757 C C . ILE A 1 90 ? -1.103 -2.885 2.860 1.00 96.19 90 ILE A C 1
ATOM 759 O O . ILE A 1 90 ? -1.223 -1.677 3.039 1.00 96.19 90 ILE A O 1
ATOM 763 N N . LEU A 1 91 ? 0.065 -3.440 2.530 1.00 97.00 91 LEU A N 1
ATOM 764 C CA . LEU A 1 91 ? 1.265 -2.657 2.216 1.00 97.00 91 LEU A CA 1
ATOM 765 C C . LEU A 1 91 ? 1.537 -2.687 0.713 1.00 97.00 91 LEU A C 1
ATOM 767 O O . LEU A 1 91 ? 1.886 -3.741 0.178 1.00 97.00 91 LEU A O 1
ATOM 771 N N . PHE A 1 92 ? 1.451 -1.541 0.039 1.00 97.75 92 PHE A N 1
ATOM 772 C CA . PHE A 1 92 ? 1.882 -1.402 -1.349 1.00 97.75 92 PHE A CA 1
ATOM 773 C C . PHE A 1 92 ? 3.217 -0.667 -1.436 1.00 97.75 92 PHE A C 1
ATOM 775 O O . PHE A 1 92 ? 3.310 0.544 -1.246 1.00 97.75 92 PHE A O 1
ATOM 782 N N . HIS A 1 93 ? 4.277 -1.405 -1.745 1.00 97.62 93 HIS A N 1
ATOM 783 C CA . HIS A 1 93 ? 5.610 -0.847 -1.865 1.00 97.62 93 HIS A CA 1
ATOM 784 C C . HIS A 1 93 ? 6.056 -0.774 -3.325 1.00 97.62 93 HIS A C 1
ATOM 786 O O . HIS A 1 93 ? 6.291 -1.787 -3.985 1.00 97.62 93 HIS A O 1
ATOM 792 N N . VAL A 1 94 ? 6.236 0.450 -3.804 1.00 97.62 94 VAL A N 1
ATOM 793 C CA . VAL A 1 94 ? 6.766 0.766 -5.126 1.00 97.62 94 VAL A CA 1
ATOM 794 C C . VAL A 1 94 ? 8.242 1.136 -4.999 1.00 97.62 94 VAL A C 1
ATOM 796 O O . VAL A 1 94 ? 8.592 2.101 -4.323 1.00 97.62 94 VAL A O 1
ATOM 799 N N . HIS A 1 95 ? 9.128 0.389 -5.655 1.00 96.81 95 HIS A N 1
ATOM 800 C CA . HIS A 1 95 ? 10.573 0.585 -5.537 1.00 96.81 95 HIS A CA 1
ATOM 801 C C . HIS A 1 95 ? 11.271 0.483 -6.898 1.00 96.81 95 HIS A C 1
ATOM 803 O O . HIS A 1 95 ? 10.873 -0.286 -7.770 1.00 96.81 95 HIS A O 1
ATOM 809 N N . ASN A 1 96 ? 12.351 1.240 -7.089 1.00 95.06 96 ASN A N 1
ATOM 810 C CA . ASN A 1 96 ? 13.118 1.247 -8.339 1.00 95.06 96 ASN A CA 1
ATOM 811 C C . ASN A 1 96 ? 13.766 -0.107 -8.647 1.00 95.06 96 ASN A C 1
ATOM 813 O O . ASN A 1 96 ? 13.947 -0.455 -9.809 1.00 95.06 96 ASN A O 1
ATOM 817 N N . TYR A 1 97 ? 14.145 -0.847 -7.607 1.00 94.19 97 TYR A N 1
ATOM 818 C CA . TYR A 1 97 ? 14.790 -2.150 -7.730 1.00 94.19 97 TYR A CA 1
ATOM 819 C C . TYR A 1 97 ? 14.492 -3.040 -6.528 1.00 94.19 97 TYR A C 1
ATOM 821 O O . TYR A 1 97 ? 14.754 -2.645 -5.391 1.00 94.19 97 TYR A O 1
ATOM 829 N N . LEU A 1 98 ? 14.003 -4.254 -6.770 1.00 94.69 98 LEU A N 1
ATOM 830 C CA . LEU A 1 98 ? 13.755 -5.239 -5.722 1.00 94.69 98 LEU A CA 1
ATOM 831 C C . LEU A 1 98 ? 14.697 -6.434 -5.881 1.00 94.69 98 LEU A C 1
ATOM 833 O O . LEU A 1 98 ? 14.604 -7.212 -6.832 1.00 94.69 98 LEU A O 1
ATOM 837 N N . ASN A 1 99 ? 15.611 -6.601 -4.924 1.00 94.44 99 ASN A N 1
ATOM 838 C CA . ASN A 1 99 ? 16.476 -7.777 -4.875 1.00 94.44 99 ASN A CA 1
ATOM 839 C C . ASN A 1 99 ? 15.801 -8.944 -4.129 1.00 94.44 99 ASN A C 1
ATOM 841 O O . ASN A 1 99 ? 14.835 -8.766 -3.386 1.00 94.44 99 ASN A O 1
ATOM 845 N N . ARG A 1 100 ? 16.339 -10.158 -4.298 1.00 95.38 100 ARG A N 1
ATOM 846 C CA . ARG A 1 100 ? 15.770 -11.374 -3.694 1.00 95.38 100 ARG A CA 1
ATOM 847 C C . ARG A 1 100 ? 15.732 -11.326 -2.163 1.00 95.38 100 ARG A C 1
ATOM 849 O O . ARG A 1 100 ? 14.738 -11.743 -1.583 1.00 95.38 100 ARG A O 1
ATOM 856 N N . LYS A 1 101 ? 16.775 -10.794 -1.512 1.00 94.94 101 LYS A N 1
ATOM 857 C CA . LYS A 1 101 ? 16.824 -10.670 -0.042 1.00 94.94 101 LYS A CA 1
ATOM 858 C C . LYS A 1 101 ? 15.699 -9.771 0.472 1.00 94.94 101 LYS A C 1
ATOM 860 O O . LYS A 1 101 ? 15.034 -10.120 1.437 1.00 94.94 101 LYS A O 1
ATOM 865 N N . PHE A 1 102 ? 15.461 -8.655 -0.212 1.00 94.31 102 PHE A N 1
ATOM 866 C CA . PHE A 1 102 ? 14.388 -7.719 0.094 1.00 94.31 102 PHE A CA 1
ATOM 867 C C . PHE A 1 102 ? 13.014 -8.386 -0.022 1.00 94.31 102 PHE A C 1
ATOM 869 O O . PHE A 1 102 ? 12.215 -8.307 0.904 1.00 94.31 102 PHE A O 1
ATOM 876 N N . ILE A 1 103 ? 12.755 -9.066 -1.145 1.00 95.31 103 ILE A N 1
ATOM 877 C CA . ILE A 1 103 ? 11.477 -9.748 -1.394 1.00 95.31 103 ILE A CA 1
ATOM 878 C C . ILE A 1 103 ? 11.232 -10.836 -0.343 1.00 95.31 103 ILE A C 1
ATOM 880 O O . ILE A 1 103 ? 10.128 -10.932 0.181 1.00 95.31 103 ILE A O 1
ATOM 884 N N . ASN A 1 104 ? 12.254 -11.631 -0.012 1.00 95.38 104 ASN A N 1
ATOM 885 C CA . ASN A 1 104 ? 12.145 -12.683 0.998 1.00 95.38 104 ASN A CA 1
ATOM 886 C C . ASN A 1 104 ? 11.839 -12.109 2.387 1.00 95.38 104 ASN A C 1
ATOM 888 O O . ASN A 1 104 ? 10.887 -12.548 3.019 1.00 95.38 104 ASN A O 1
ATOM 892 N N . ALA A 1 105 ? 12.583 -11.089 2.827 1.00 94.69 105 ALA A N 1
ATOM 893 C CA . ALA A 1 105 ? 12.349 -10.455 4.124 1.00 94.69 105 ALA A CA 1
ATOM 894 C C . ALA A 1 105 ? 10.943 -9.838 4.218 1.00 94.69 105 ALA A C 1
ATOM 896 O O . ALA A 1 105 ? 10.260 -9.988 5.228 1.00 94.69 105 ALA A O 1
ATOM 897 N N . PHE A 1 106 ? 10.481 -9.192 3.144 1.00 95.44 106 PHE A N 1
ATOM 898 C CA . PHE A 1 106 ? 9.130 -8.645 3.080 1.00 95.44 106 PHE A CA 1
ATOM 899 C C . PHE A 1 106 ? 8.061 -9.745 3.164 1.00 95.44 106 PHE A C 1
ATOM 901 O O . PHE A 1 106 ? 7.073 -9.568 3.868 1.00 95.44 106 PHE A O 1
ATOM 908 N N . ARG A 1 107 ? 8.261 -10.884 2.482 1.00 95.25 107 ARG A N 1
ATOM 909 C CA . ARG A 1 107 ? 7.356 -12.044 2.548 1.00 95.25 107 ARG A CA 1
ATOM 910 C C . ARG A 1 107 ? 7.254 -12.617 3.953 1.00 95.25 107 ARG A C 1
ATOM 912 O O . ARG A 1 107 ? 6.147 -12.756 4.455 1.00 95.25 107 ARG A O 1
ATOM 919 N N . GLU A 1 108 ? 8.392 -12.877 4.590 1.00 94.12 108 GLU A N 1
ATOM 920 C CA . GLU A 1 108 ? 8.415 -13.399 5.959 1.00 94.12 108 GLU A CA 1
ATOM 921 C C . GLU A 1 108 ? 7.723 -12.451 6.945 1.00 94.12 108 GLU A C 1
ATOM 923 O O . GLU A 1 108 ? 7.027 -12.898 7.853 1.00 94.12 108 GLU A O 1
ATOM 928 N N . LEU A 1 109 ? 7.890 -11.136 6.776 1.00 93.06 109 LEU A N 1
ATOM 929 C CA . LEU A 1 109 ? 7.223 -10.150 7.627 1.00 93.06 109 LEU A CA 1
ATOM 930 C C . LEU A 1 109 ? 5.717 -10.074 7.363 1.00 93.06 109 LEU A C 1
ATOM 932 O O . LEU A 1 109 ? 4.951 -9.993 8.321 1.00 93.06 109 LEU A O 1
ATOM 936 N N . ALA A 1 110 ? 5.293 -10.126 6.099 1.00 94.06 110 ALA A N 1
ATOM 937 C CA . ALA A 1 110 ? 3.879 -10.161 5.725 1.00 94.06 110 ALA A CA 1
ATOM 938 C C . ALA A 1 110 ? 3.153 -11.362 6.335 1.00 94.06 110 ALA A C 1
ATOM 940 O O . ALA A 1 110 ? 2.068 -11.207 6.893 1.00 94.06 110 ALA A O 1
ATOM 941 N N . GLU A 1 111 ? 3.793 -12.530 6.297 1.00 93.06 111 GLU A N 1
ATOM 942 C CA . GLU A 1 111 ? 3.287 -13.761 6.897 1.00 93.06 111 GLU A CA 1
ATOM 943 C C . GLU A 1 111 ? 3.227 -13.666 8.427 1.00 93.06 111 GLU A C 1
ATOM 945 O O . GLU A 1 111 ? 2.155 -13.818 9.006 1.00 93.06 111 GLU A O 1
ATOM 950 N N . LYS A 1 112 ? 4.340 -13.316 9.089 1.00 91.44 112 LYS A N 1
ATOM 951 C CA . LYS A 1 112 ? 4.414 -13.245 10.562 1.00 91.44 112 LYS A CA 1
ATOM 952 C C . LYS A 1 112 ? 3.453 -12.231 11.180 1.00 91.44 112 LYS A C 1
ATOM 954 O O . LYS A 1 112 ? 2.978 -12.438 12.291 1.00 91.44 112 LYS A O 1
ATOM 959 N N . ILE A 1 113 ? 3.209 -11.113 10.499 1.00 90.25 113 ILE A N 1
ATOM 960 C CA . ILE A 1 113 ? 2.346 -10.032 10.999 1.00 90.25 113 ILE A CA 1
ATOM 961 C C . ILE A 1 113 ? 0.888 -10.219 10.541 1.00 90.25 113 ILE A C 1
ATOM 963 O O . ILE A 1 113 ? -0.046 -9.682 11.148 1.00 90.25 113 ILE A O 1
ATOM 967 N N . GLY A 1 114 ? 0.674 -10.984 9.471 1.00 91.44 114 GLY A N 1
ATOM 968 C CA . GLY A 1 114 ? -0.635 -11.180 8.866 1.00 91.44 114 GLY A CA 1
ATOM 969 C C . GLY A 1 114 ? -1.139 -9.913 8.173 1.00 91.44 114 GLY A C 1
ATOM 970 O O . GLY A 1 114 ? -2.189 -9.379 8.546 1.00 91.44 114 GLY A O 1
ATOM 971 N N . PHE A 1 115 ? -0.386 -9.426 7.180 1.00 92.69 115 PHE A N 1
ATOM 972 C CA . PHE A 1 115 ? -0.823 -8.376 6.250 1.00 92.69 115 PHE A CA 1
ATOM 973 C C . PHE A 1 115 ? -0.657 -8.813 4.790 1.00 92.69 115 PHE A C 1
ATOM 975 O O . PHE A 1 115 ? 0.220 -9.612 4.464 1.00 92.69 115 PHE A O 1
ATOM 982 N N . LYS A 1 116 ? -1.486 -8.273 3.888 1.00 94.12 116 LYS A N 1
ATOM 983 C CA . LYS A 1 116 ? -1.339 -8.510 2.441 1.00 94.12 116 LYS A CA 1
ATOM 984 C C . LYS A 1 116 ? -0.353 -7.514 1.848 1.00 94.12 116 LYS A C 1
ATOM 986 O O . LYS A 1 116 ? -0.390 -6.328 2.170 1.00 94.12 116 LYS A O 1
ATOM 991 N N . GLY A 1 117 ? 0.530 -7.977 0.972 1.00 95.38 117 GLY A N 1
ATOM 992 C CA . GLY A 1 117 ? 1.608 -7.146 0.454 1.00 95.38 117 GLY A CA 1
ATOM 993 C C . GLY A 1 117 ? 1.686 -7.123 -1.066 1.00 95.38 117 GLY A C 1
ATOM 994 O O . GLY A 1 117 ? 1.581 -8.155 -1.725 1.00 95.38 117 GLY A O 1
ATOM 995 N N . PHE A 1 118 ? 1.953 -5.945 -1.618 1.00 97.00 118 PHE A N 1
ATOM 996 C CA . PHE A 1 118 ? 2.233 -5.738 -3.032 1.00 97.00 118 PHE A CA 1
ATOM 997 C C . PHE A 1 118 ? 3.605 -5.096 -3.176 1.00 97.00 118 PHE A C 1
ATOM 999 O O . PHE A 1 118 ? 3.886 -4.061 -2.575 1.00 97.00 118 PHE A O 1
ATOM 1006 N N . LEU A 1 119 ? 4.463 -5.702 -3.987 1.00 97.56 119 LEU A N 1
ATOM 1007 C CA . LEU A 1 119 ? 5.781 -5.176 -4.304 1.00 97.56 119 LEU A CA 1
ATOM 1008 C C . LEU A 1 119 ? 5.855 -4.871 -5.798 1.00 97.56 119 LEU A C 1
ATOM 1010 O O . LEU A 1 119 ? 5.741 -5.783 -6.613 1.00 97.56 119 LEU A O 1
ATOM 1014 N N . LEU A 1 120 ? 6.078 -3.613 -6.166 1.00 98.06 120 LEU A N 1
ATOM 1015 C CA . LEU A 1 120 ? 6.274 -3.202 -7.555 1.00 98.06 120 LEU A CA 1
ATOM 1016 C C . LEU A 1 120 ? 7.742 -2.844 -7.800 1.00 98.06 120 LEU A C 1
ATOM 1018 O O . LEU A 1 120 ? 8.249 -1.865 -7.252 1.00 98.06 120 LEU A O 1
ATOM 1022 N N . ASP A 1 121 ? 8.410 -3.624 -8.654 1.00 97.31 121 ASP A N 1
ATOM 1023 C CA . ASP A 1 121 ? 9.717 -3.278 -9.217 1.00 97.31 121 ASP A CA 1
ATOM 1024 C C . ASP A 1 121 ? 9.504 -2.398 -10.455 1.00 97.31 121 ASP A C 1
ATOM 1026 O O . ASP A 1 121 ? 9.078 -2.886 -11.506 1.00 97.31 121 ASP A O 1
ATOM 1030 N N . ARG A 1 122 ? 9.801 -1.100 -10.336 1.00 96.75 122 ARG A N 1
ATOM 1031 C CA . ARG A 1 122 ? 9.582 -0.127 -11.418 1.00 96.75 122 ARG A CA 1
ATOM 1032 C C . ARG A 1 122 ? 10.486 -0.354 -12.619 1.00 96.75 122 ARG A C 1
ATOM 1034 O O . ARG A 1 122 ? 10.056 -0.144 -13.748 1.00 96.75 122 ARG A O 1
ATOM 1041 N N . ARG A 1 123 ? 11.732 -0.786 -12.401 1.00 95.44 123 ARG A N 1
ATOM 1042 C CA . ARG A 1 123 ? 12.677 -1.048 -13.496 1.00 95.44 123 ARG A CA 1
ATOM 1043 C C . ARG A 1 123 ? 12.194 -2.208 -14.357 1.00 95.44 123 ARG A C 1
ATOM 1045 O O . ARG A 1 123 ? 12.371 -2.182 -15.569 1.00 95.44 123 ARG A O 1
ATOM 1052 N N . LYS A 1 124 ? 11.618 -3.229 -13.724 1.00 96.31 124 LYS A N 1
ATOM 1053 C CA . LYS A 1 124 ? 11.097 -4.419 -14.408 1.00 96.31 124 LYS A CA 1
ATOM 1054 C C . LYS A 1 124 ? 9.617 -4.317 -14.772 1.00 96.31 124 LYS A C 1
ATOM 1056 O O . LYS A 1 124 ? 9.115 -5.260 -15.371 1.00 96.31 124 LYS A O 1
ATOM 1061 N N . ARG A 1 125 ? 8.933 -3.236 -14.368 1.00 96.44 125 ARG A N 1
ATOM 1062 C CA . ARG A 1 125 ? 7.469 -3.076 -14.448 1.00 96.44 125 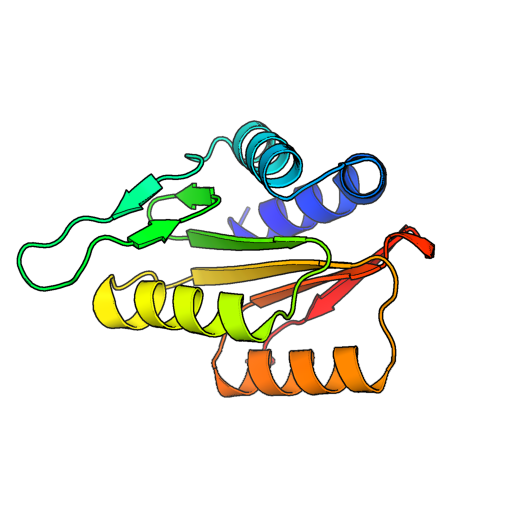ARG A CA 1
ATOM 1063 C C . ARG A 1 125 ? 6.742 -4.337 -13.972 1.00 96.44 125 ARG A C 1
ATOM 1065 O O . ARG A 1 125 ? 5.841 -4.849 -14.623 1.00 96.44 125 ARG A O 1
ATOM 1072 N N . LYS A 1 126 ? 7.208 -4.895 -12.850 1.00 96.25 126 LYS A N 1
ATOM 1073 C CA . LYS A 1 126 ? 6.756 -6.199 -12.358 1.00 96.25 126 LYS A CA 1
ATOM 1074 C C . LYS A 1 126 ? 6.147 -6.073 -10.975 1.00 96.25 126 LYS A C 1
ATOM 1076 O O . LYS A 1 126 ? 6.840 -5.707 -10.024 1.00 96.25 126 LYS A O 1
ATOM 1081 N N . LEU A 1 127 ? 4.882 -6.464 -10.874 1.00 97.19 127 LEU A N 1
ATOM 1082 C CA . LEU A 1 127 ? 4.194 -6.660 -9.609 1.00 97.19 127 LEU A CA 1
ATOM 1083 C C . LEU A 1 127 ? 4.506 -8.052 -9.044 1.00 97.19 127 LEU A C 1
ATOM 1085 O O . LEU A 1 127 ? 4.516 -9.056 -9.757 1.00 97.19 127 LEU A O 1
ATOM 1089 N N . ILE A 1 128 ? 4.765 -8.111 -7.745 1.00 96.19 128 ILE A N 1
ATOM 1090 C CA . ILE A 1 128 ? 4.910 -9.338 -6.972 1.00 96.19 128 ILE A CA 1
ATOM 1091 C C . ILE A 1 128 ? 3.891 -9.258 -5.844 1.00 96.19 128 ILE A C 1
ATOM 1093 O O . ILE A 1 128 ? 3.989 -8.401 -4.964 1.00 96.19 128 ILE A O 1
ATOM 1097 N N . MET A 1 129 ? 2.924 -10.167 -5.876 1.00 94.25 129 MET A N 1
ATOM 1098 C CA . MET A 1 129 ? 1.953 -10.321 -4.801 1.00 94.25 129 MET A CA 1
ATOM 1099 C C . MET A 1 129 ? 2.539 -11.186 -3.690 1.00 94.25 129 MET A C 1
ATOM 1101 O O . MET A 1 129 ? 3.245 -12.169 -3.941 1.00 94.25 129 MET A O 1
ATOM 1105 N N . VAL A 1 130 ? 2.254 -10.793 -2.457 1.00 90.56 130 VAL A N 1
ATOM 1106 C CA . VAL A 1 130 ? 2.622 -11.505 -1.241 1.00 90.56 130 VAL A CA 1
ATOM 1107 C C . VAL A 1 130 ? 1.332 -11.811 -0.500 1.00 90.56 130 VAL A C 1
ATOM 1109 O O . VAL A 1 130 ? 0.734 -10.935 0.127 1.00 90.56 130 VAL A O 1
ATOM 1112 N N . ASN A 1 131 ? 0.901 -13.062 -0.635 1.00 76.06 131 ASN A N 1
ATOM 1113 C CA . ASN A 1 131 ? -0.256 -13.594 0.062 1.00 76.06 131 ASN A CA 1
ATOM 1114 C C . ASN A 1 131 ? 0.197 -14.238 1.368 1.00 76.06 131 ASN A C 1
ATOM 1116 O O . ASN A 1 1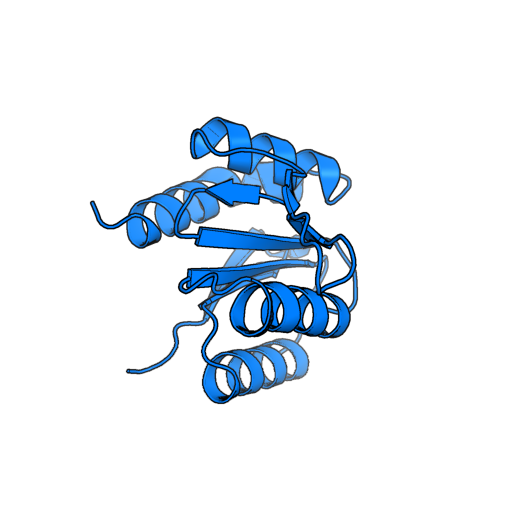31 ? 1.251 -14.870 1.422 1.00 76.06 131 ASN A O 1
ATOM 1120 N N . ILE A 1 132 ? -0.623 -14.073 2.398 1.00 73.69 132 ILE A N 1
ATOM 1121 C CA . ILE A 1 132 ? -0.526 -14.859 3.621 1.00 73.69 132 ILE A CA 1
ATOM 1122 C C . ILE A 1 132 ? -1.090 -16.232 3.247 1.00 73.69 132 ILE A C 1
ATOM 1124 O O . ILE A 1 132 ? -2.211 -16.300 2.733 1.00 73.69 132 ILE A O 1
ATOM 1128 N N . ASN A 1 133 ? -0.316 -17.300 3.427 1.00 56.78 133 ASN A N 1
ATOM 1129 C CA . ASN A 1 133 ? -0.897 -18.636 3.388 1.00 56.78 133 ASN A CA 1
ATOM 1130 C C . ASN A 1 133 ? -1.777 -18.751 4.637 1.00 56.78 133 ASN A C 1
ATOM 1132 O O . ASN A 1 133 ? -1.289 -18.513 5.741 1.00 56.78 133 ASN A O 1
ATOM 1136 N N . GLY A 1 134 ? -3.075 -18.974 4.427 1.00 45.38 134 GLY A N 1
ATOM 1137 C CA . GLY A 1 134 ? -4.024 -19.234 5.510 1.00 45.38 134 GLY A CA 1
ATOM 1138 C C . GLY A 1 134 ? -3.722 -20.546 6.211 1.00 45.38 134 GLY A C 1
ATOM 1139 O O . GLY A 1 134 ? -3.229 -21.468 5.520 1.00 45.38 134 GLY A O 1
#

Radius of gyration: 13.99 Å; chains: 1; bounding box: 33×30×40 Å

Sequence (134 aa):
MDNVEKIIDIINSSVDLFCECKGEKQIQNILSRQLGWEVRRTLESEKYPKVEIDVFNKNYSIEIKYNRKYYSGINQLLIQKWLYNIENIILFHVHNYLNRKFINAFRELAEKIGFKGFLLDRRKRKLIMVNING